Protein AF-A0A9E1WN69-F1 (afdb_monomer)

pLDDT: mean 94.0, std 4.14, range [75.88, 97.44]

Radius of gyration: 12.13 Å; Cα contacts (8 Å, |Δi|>4): 80; chains: 1; bounding box: 29×25×29 Å

Sequence (86 aa):
LSRKYCQDCHEKDGYTGVDYPSLAGQPVPYLTYQLADFLSGSRNIDDNPAMSKKEKRKKKRNLADLKAAEGDAGFQAIIDFYGSRK

Secondary structure (DSSP, 8-state):
-HHHHTTTTS-GGGT--SSS---TT--HHHHHHHHHHHHHSSS-STT-TTS-HHHHHHHHHHHHHHHHHHHHHHHHHHHHHHHT--

Nearest PDB structures (foldseek):
  8yts-assembly2_B  TM=7.298E-01  e=1.641E-01  Thioalkalivibrio paradoxus ARh 1

Mean predicted aligned error: 2.74 Å

Solvent-accessible surface area (backbone atoms only — not comparable to full-atom values): 4855 Å² total; per-residue (Å²): 110,53,72,82,62,44,34,90,63,31,33,79,78,11,65,44,56,85,94,33,71,53,41,37,50,42,56,53,68,58,52,48,51,54,51,50,29,50,72,73,48,78,42,54,64,85,74,42,84,90,53,53,77,66,52,42,51,49,52,54,48,34,54,51,52,42,43,73,76,45,38,71,64,42,53,49,54,42,38,51,60,21,38,71,34,128

Structure (mmCIF, N/CA/C/O backbone):
data_AF-A0A9E1WN69-F1
#
_entry.id   AF-A0A9E1WN69-F1
#
loop_
_atom_site.group_PDB
_atom_site.id
_atom_site.type_symbol
_atom_site.label_atom_id
_atom_site.label_alt_id
_atom_site.label_comp_id
_atom_site.label_asym_id
_atom_site.label_entity_id
_atom_site.label_seq_id
_atom_site.pdbx_PDB_ins_code
_atom_site.Cartn_x
_atom_site.Cartn_y
_atom_site.Cartn_z
_atom_site.occupancy
_atom_site.B_iso_or_equiv
_atom_site.auth_seq_id
_atom_site.auth_comp_id
_atom_site.auth_asym_id
_atom_site.auth_atom_id
_atom_site.pdbx_PDB_model_num
ATOM 1 N N . LEU A 1 1 ? -12.760 3.046 -6.208 1.00 87.94 1 LEU A N 1
ATOM 2 C CA . LEU A 1 1 ? -11.931 2.542 -5.086 1.00 87.94 1 LEU A CA 1
ATOM 3 C C . LEU A 1 1 ? -10.479 3.004 -5.177 1.00 87.94 1 LEU A C 1
ATOM 5 O O . LEU A 1 1 ? -10.111 3.888 -4.414 1.00 87.94 1 LEU A O 1
ATOM 9 N N . SER A 1 2 ? -9.682 2.510 -6.133 1.00 89.19 2 SER A N 1
ATOM 10 C CA . SER A 1 2 ? -8.253 2.870 -6.258 1.00 89.19 2 SER A CA 1
ATOM 11 C C . SER A 1 2 ? -7.980 4.386 -6.278 1.00 89.19 2 SER A C 1
ATOM 13 O O . SER A 1 2 ? -7.120 4.855 -5.532 1.00 89.19 2 SER A O 1
ATOM 15 N N . ARG A 1 3 ? -8.765 5.177 -7.030 1.00 92.56 3 ARG A N 1
ATOM 16 C CA . ARG A 1 3 ? -8.633 6.647 -7.069 1.00 92.56 3 ARG A CA 1
ATOM 17 C C . ARG A 1 3 ? -8.644 7.318 -5.693 1.00 92.56 3 ARG A C 1
ATOM 19 O O . ARG A 1 3 ? -7.898 8.258 -5.476 1.00 92.56 3 ARG A O 1
ATOM 26 N N . LYS A 1 4 ? -9.469 6.828 -4.764 1.00 93.94 4 LYS A N 1
ATOM 27 C CA . LYS A 1 4 ? -9.642 7.416 -3.426 1.00 93.94 4 LYS A CA 1
ATOM 28 C C . LYS A 1 4 ? -8.484 7.082 -2.481 1.00 93.94 4 LYS A C 1
ATOM 30 O O . LYS A 1 4 ? -8.124 7.902 -1.646 1.00 93.94 4 LYS A O 1
ATOM 35 N N . TYR A 1 5 ? -7.933 5.872 -2.582 1.00 95.81 5 TYR A N 1
ATOM 36 C CA . TYR A 1 5 ? -7.019 5.333 -1.569 1.00 95.81 5 TYR A CA 1
ATOM 37 C C . TYR A 1 5 ? -5.567 5.194 -2.038 1.00 95.81 5 TYR A C 1
ATOM 39 O O . TYR A 1 5 ? -4.666 5.138 -1.200 1.00 95.81 5 TYR A O 1
ATOM 47 N N . CYS A 1 6 ? -5.314 5.144 -3.346 1.00 94.44 6 CYS A N 1
ATOM 48 C CA . CYS A 1 6 ? -4.010 4.754 -3.891 1.00 94.44 6 CYS A CA 1
ATOM 49 C C . CYS A 1 6 ? -3.441 5.760 -4.896 1.00 94.44 6 CYS A C 1
ATOM 51 O O . CYS A 1 6 ? -2.231 5.979 -4.899 1.00 94.44 6 CYS A O 1
ATOM 53 N N . GLN A 1 7 ? -4.286 6.382 -5.725 1.00 93.62 7 GLN A N 1
ATOM 54 C CA . GLN A 1 7 ? -3.822 7.200 -6.858 1.00 93.62 7 GLN A CA 1
ATOM 55 C C . GLN A 1 7 ? -3.216 8.551 -6.477 1.00 93.62 7 GLN A C 1
ATOM 57 O O . GLN A 1 7 ? -2.566 9.162 -7.313 1.00 93.62 7 GLN A O 1
ATOM 62 N N . ASP A 1 8 ? -3.350 8.980 -5.223 1.00 91.88 8 ASP A N 1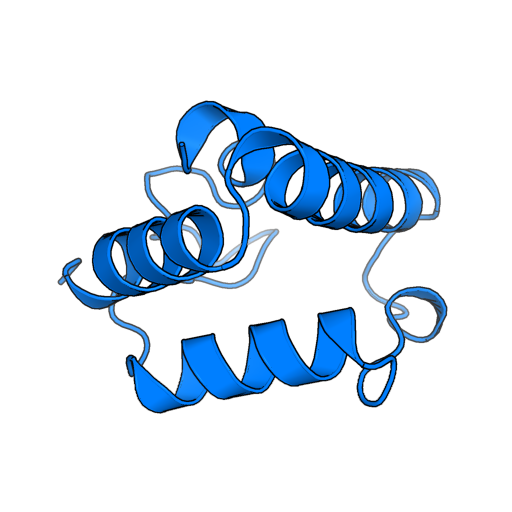
ATOM 63 C CA . ASP A 1 8 ? -2.643 10.163 -4.725 1.00 91.88 8 ASP A CA 1
ATOM 64 C C . ASP A 1 8 ? -1.110 10.007 -4.734 1.00 91.88 8 ASP A C 1
ATOM 66 O O . ASP A 1 8 ? -0.401 10.996 -4.580 1.00 91.88 8 ASP A O 1
ATOM 70 N N . CYS A 1 9 ? -0.609 8.770 -4.819 1.00 92.94 9 CYS A N 1
ATOM 71 C CA . CYS A 1 9 ? 0.817 8.461 -4.960 1.00 92.94 9 CYS A CA 1
ATOM 72 C C . CYS A 1 9 ? 1.049 7.533 -6.164 1.00 92.94 9 CYS A C 1
ATOM 74 O O . CYS A 1 9 ? 1.931 7.757 -6.980 1.00 92.94 9 CYS A O 1
ATOM 76 N N . HIS A 1 10 ? 0.221 6.500 -6.327 1.00 92.94 10 HIS A N 1
ATOM 77 C CA . HIS A 1 10 ? 0.289 5.587 -7.472 1.00 92.94 10 HIS A CA 1
ATOM 78 C C . HIS A 1 10 ? -0.534 6.133 -8.642 1.00 92.94 10 HIS A C 1
ATOM 80 O O . HIS A 1 10 ? -1.573 5.576 -9.014 1.00 92.94 10 HIS A O 1
ATOM 86 N N . GLU A 1 11 ? -0.080 7.273 -9.158 1.00 89.62 11 GLU A N 1
ATOM 87 C CA . GLU A 1 11 ? -0.717 8.035 -10.230 1.00 89.62 11 GLU A CA 1
ATOM 88 C C . GLU A 1 11 ? -0.752 7.267 -11.554 1.00 89.62 11 GLU A C 1
ATOM 90 O O . GLU A 1 11 ? -0.181 6.180 -11.688 1.00 89.62 11 GLU A O 1
ATOM 95 N N . LYS A 1 12 ? -1.412 7.862 -12.561 1.00 92.31 12 LYS A N 1
ATOM 96 C CA . LYS A 1 12 ? -1.578 7.278 -13.900 1.00 92.31 12 LYS A CA 1
ATOM 97 C C . LYS A 1 12 ? -1.961 5.813 -13.782 1.00 92.31 12 LYS A C 1
ATOM 99 O O . LYS A 1 12 ? -1.303 4.956 -14.354 1.00 92.31 12 LYS A O 1
ATOM 104 N N . ASP A 1 13 ? -2.958 5.521 -12.950 1.00 91.31 13 ASP A N 1
ATOM 105 C CA . ASP A 1 13 ? -3.481 4.167 -12.819 1.00 91.31 13 ASP A CA 1
ATOM 106 C C . ASP A 1 13 ? -2.443 3.112 -12.364 1.00 91.31 13 ASP A C 1
ATOM 108 O O . ASP A 1 13 ? -2.660 1.904 -12.456 1.00 91.31 13 ASP A O 1
ATOM 112 N N . GLY A 1 14 ? -1.343 3.563 -11.756 1.00 91.31 14 GLY A N 1
ATOM 113 C CA . GLY A 1 14 ? -0.250 2.732 -11.269 1.00 91.31 14 GLY A CA 1
ATOM 114 C C . GLY A 1 14 ? 0.864 2.493 -12.283 1.00 91.31 14 GLY A C 1
ATOM 115 O O . GLY A 1 14 ? 1.715 1.667 -11.986 1.00 91.31 14 GLY A O 1
ATOM 116 N N . TYR A 1 15 ? 0.881 3.170 -13.437 1.00 91.38 15 TYR A N 1
ATOM 117 C CA . TYR A 1 15 ? 1.945 3.030 -14.445 1.00 91.38 15 TYR A CA 1
ATOM 118 C C . TYR A 1 15 ? 3.219 3.825 -14.122 1.00 91.38 15 TYR A C 1
ATOM 120 O O . TYR A 1 15 ? 4.275 3.549 -14.689 1.00 91.38 15 TYR A O 1
ATOM 128 N N . THR A 1 16 ? 3.148 4.835 -13.248 1.00 82.56 16 THR A N 1
ATOM 129 C CA . THR A 1 16 ? 4.334 5.627 -12.892 1.00 82.56 16 THR A CA 1
ATOM 130 C C . THR A 1 16 ? 5.231 4.872 -11.909 1.00 82.56 16 THR A C 1
ATOM 132 O O . THR A 1 16 ? 4.740 4.271 -10.958 1.00 82.56 16 THR A O 1
ATOM 135 N N . GLY A 1 17 ? 6.541 4.895 -12.172 1.00 75.88 17 GLY A N 1
ATOM 136 C CA . GLY A 1 17 ? 7.583 4.251 -11.367 1.00 75.88 17 GLY A CA 1
ATOM 137 C C . GLY A 1 17 ? 8.638 5.215 -10.808 1.00 75.88 17 GLY A C 1
ATOM 138 O O . GLY A 1 17 ? 9.587 4.751 -10.187 1.00 75.88 17 GLY A O 1
ATOM 139 N N . VAL A 1 18 ? 8.530 6.521 -11.100 1.00 77.94 18 VAL A N 1
ATOM 140 C CA . VAL A 1 18 ? 9.616 7.495 -10.868 1.00 77.94 18 VAL A CA 1
ATOM 141 C C . VAL A 1 18 ? 9.734 7.851 -9.386 1.00 77.94 18 VAL A C 1
ATOM 143 O O . VAL A 1 18 ? 10.773 7.602 -8.786 1.00 77.94 18 VAL A O 1
ATOM 146 N N . ASP A 1 19 ? 8.658 8.364 -8.787 1.00 85.38 19 ASP A N 1
ATOM 147 C CA . ASP A 1 19 ? 8.632 8.732 -7.362 1.00 85.38 19 ASP A CA 1
ATOM 148 C C . ASP A 1 19 ? 8.007 7.634 -6.486 1.00 85.38 19 ASP A C 1
ATOM 150 O O . ASP A 1 19 ? 8.331 7.479 -5.308 1.00 85.38 19 ASP A O 1
ATOM 154 N N . TYR A 1 20 ? 7.119 6.832 -7.078 1.00 90.88 20 TYR A N 1
ATOM 155 C CA . TYR A 1 20 ? 6.394 5.748 -6.423 1.00 90.88 20 TYR A CA 1
ATOM 156 C C . TYR A 1 20 ? 6.478 4.490 -7.282 1.00 90.88 20 TYR A C 1
ATOM 158 O O . TYR A 1 20 ? 6.460 4.602 -8.504 1.00 90.88 20 TYR A O 1
ATOM 166 N N . PRO A 1 21 ? 6.552 3.287 -6.686 1.00 91.00 21 PRO A N 1
ATOM 167 C CA . PRO A 1 21 ? 6.663 2.061 -7.459 1.00 91.00 21 PRO A CA 1
ATOM 168 C C . PRO A 1 21 ? 5.400 1.810 -8.291 1.00 91.00 21 PRO A C 1
ATOM 170 O O . PRO A 1 21 ? 4.274 2.017 -7.819 1.00 91.00 21 PRO A O 1
ATOM 173 N N . SER A 1 22 ? 5.617 1.313 -9.510 1.00 93.69 22 SER A N 1
ATOM 174 C CA . SER A 1 22 ? 4.548 0.907 -10.420 1.00 93.69 22 SER A CA 1
ATOM 175 C C . SER A 1 22 ? 3.763 -0.271 -9.840 1.00 93.69 22 SER A C 1
ATOM 177 O O . SER A 1 22 ? 4.339 -1.231 -9.321 1.00 93.69 22 SER A O 1
ATOM 179 N N . LEU A 1 23 ? 2.438 -0.182 -9.931 1.00 95.12 23 LEU A N 1
ATOM 180 C CA . LEU A 1 23 ? 1.498 -1.237 -9.541 1.00 95.12 23 LEU A CA 1
ATOM 181 C C . LEU A 1 23 ? 0.832 -1.884 -10.757 1.00 95.12 23 LEU A C 1
ATOM 183 O O . LEU A 1 23 ? 0.390 -3.028 -10.673 1.00 95.12 23 LEU A O 1
ATOM 187 N N . ALA A 1 24 ? 0.740 -1.157 -11.871 1.00 95.62 24 ALA A N 1
ATOM 188 C CA . ALA A 1 24 ? 0.125 -1.645 -13.094 1.00 95.62 24 ALA A CA 1
ATOM 189 C C . ALA A 1 24 ? 0.916 -2.835 -13.659 1.00 95.62 24 ALA A C 1
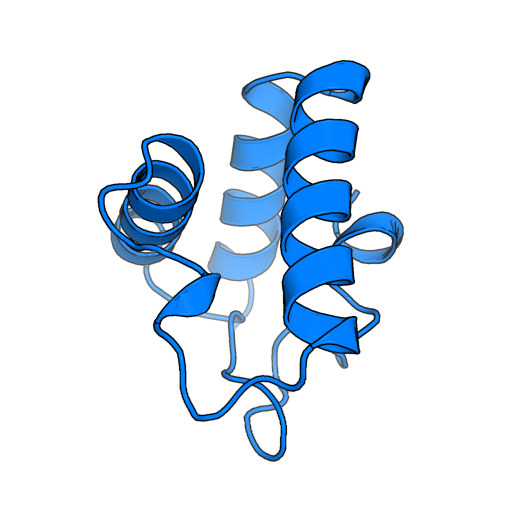ATOM 191 O O . ALA A 1 24 ? 2.143 -2.788 -13.747 1.00 95.62 24 ALA A O 1
ATOM 192 N N . GLY A 1 25 ? 0.212 -3.908 -14.019 1.00 93.06 25 GLY A N 1
ATOM 193 C CA . GLY A 1 25 ? 0.811 -5.096 -14.638 1.00 93.06 25 GLY A CA 1
ATOM 194 C C . GLY A 1 25 ? 1.627 -5.975 -13.693 1.00 93.06 25 GLY A C 1
ATOM 195 O O . GLY A 1 25 ? 2.230 -6.954 -14.133 1.00 93.06 25 GLY A O 1
ATOM 196 N N . GLN A 1 26 ? 1.641 -5.668 -12.394 1.00 95.06 26 GLN A N 1
ATOM 197 C CA . GLN A 1 26 ? 2.253 -6.546 -11.403 1.00 95.06 26 GLN A CA 1
ATOM 198 C C . GLN A 1 26 ? 1.455 -7.853 -11.269 1.00 95.06 26 GLN A C 1
ATOM 200 O O . GLN A 1 26 ? 0.222 -7.830 -11.334 1.00 95.06 26 GLN A O 1
ATOM 205 N N . PRO A 1 27 ? 2.120 -9.000 -11.029 1.00 95.56 27 PRO A N 1
ATOM 206 C CA . PRO A 1 27 ? 1.425 -10.262 -10.815 1.00 95.56 27 PRO A CA 1
ATOM 207 C C . PRO A 1 27 ? 0.426 -10.162 -9.657 1.00 95.56 27 PRO A C 1
ATOM 209 O O . PRO A 1 27 ? 0.778 -9.735 -8.557 1.00 95.56 27 PRO A O 1
ATOM 212 N N . VAL A 1 28 ? -0.808 -10.620 -9.876 1.00 95.75 28 VAL A N 1
ATOM 213 C CA . VAL A 1 28 ? -1.865 -10.638 -8.847 1.00 95.75 28 VAL A CA 1
ATOM 214 C C . VAL A 1 28 ? -1.406 -11.300 -7.537 1.00 95.75 28 VAL A C 1
ATOM 216 O O . VAL A 1 28 ? -1.629 -10.702 -6.479 1.00 95.75 28 VAL A O 1
ATOM 219 N N . PRO A 1 29 ? -0.697 -12.452 -7.548 1.00 96.50 29 PRO A N 1
ATOM 220 C CA . PRO A 1 29 ? -0.175 -13.035 -6.313 1.00 96.50 29 PRO A CA 1
ATOM 221 C C . PRO A 1 29 ? 0.790 -12.099 -5.583 1.00 96.50 29 PRO A C 1
ATOM 223 O O . PRO A 1 29 ? 0.714 -11.967 -4.368 1.00 96.50 29 PRO A O 1
ATOM 226 N N . TYR A 1 30 ? 1.655 -11.389 -6.315 1.00 96.25 30 TYR A N 1
ATOM 227 C CA . TYR A 1 30 ? 2.591 -10.440 -5.717 1.00 96.25 30 TYR A CA 1
ATOM 228 C C . TYR A 1 30 ? 1.853 -9.290 -5.025 1.00 96.25 30 TYR A C 1
ATOM 230 O O . TYR A 1 30 ? 2.115 -9.017 -3.856 1.00 96.25 30 TYR A O 1
ATOM 238 N N . LEU A 1 31 ? 0.892 -8.658 -5.703 1.00 96.19 31 LEU A N 1
ATOM 239 C CA . LEU A 1 31 ? 0.087 -7.583 -5.111 1.00 96.19 31 LEU A CA 1
ATOM 240 C C . LEU A 1 31 ? -0.683 -8.056 -3.869 1.00 96.19 31 LEU A C 1
ATOM 242 O O . LEU A 1 31 ? -0.746 -7.335 -2.872 1.00 96.19 31 LEU A O 1
ATOM 246 N N . THR A 1 32 ? -1.207 -9.281 -3.920 1.00 96.75 32 THR A N 1
ATOM 247 C CA . THR A 1 32 ? -1.917 -9.918 -2.804 1.00 96.75 32 THR A CA 1
ATOM 248 C C . THR A 1 32 ?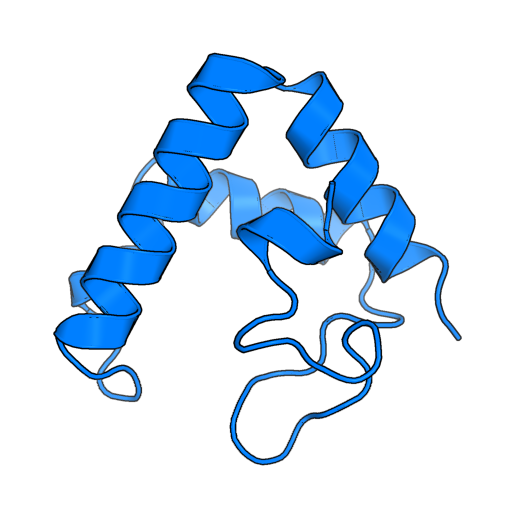 -1.001 -10.090 -1.596 1.00 96.75 32 THR A C 1
ATOM 250 O O . THR A 1 32 ? -1.336 -9.617 -0.511 1.00 96.75 32 THR A O 1
ATOM 253 N N . TYR A 1 33 ? 0.180 -10.691 -1.780 1.00 97.25 33 TYR A N 1
ATOM 254 C CA . TYR A 1 33 ? 1.139 -10.890 -0.690 1.00 97.25 33 TYR A CA 1
ATOM 255 C C . TYR A 1 33 ? 1.625 -9.566 -0.106 1.00 97.25 33 TYR A C 1
ATOM 257 O O . TYR A 1 33 ? 1.639 -9.404 1.109 1.00 97.25 33 TYR A O 1
ATOM 265 N N . GLN A 1 34 ? 1.936 -8.578 -0.948 1.00 96.31 34 GLN A N 1
ATOM 266 C CA . GLN A 1 34 ? 2.390 -7.278 -0.457 1.00 96.31 34 GLN A CA 1
ATOM 267 C C . GLN A 1 34 ? 1.338 -6.580 0.404 1.00 96.31 34 GLN A C 1
ATOM 269 O O . GLN A 1 34 ? 1.668 -6.027 1.453 1.00 96.31 34 GLN A O 1
ATOM 274 N N . LEU A 1 35 ? 0.072 -6.588 -0.022 1.00 95.44 35 LEU A N 1
ATOM 275 C CA . LEU A 1 35 ? -1.007 -6.009 0.775 1.00 95.44 35 LEU A CA 1
ATOM 276 C C . LEU A 1 35 ? -1.233 -6.792 2.068 1.00 95.44 35 LEU A C 1
ATOM 278 O O . LEU A 1 35 ? -1.364 -6.163 3.117 1.00 95.44 35 LEU A O 1
ATOM 282 N N . ALA A 1 36 ? -1.220 -8.126 2.015 1.00 95.56 36 ALA A N 1
ATOM 283 C CA . ALA A 1 36 ? -1.339 -8.968 3.202 1.00 95.56 36 ALA A CA 1
ATOM 284 C C . ALA A 1 36 ? -0.230 -8.668 4.222 1.00 95.56 36 ALA A C 1
ATOM 286 O O . ALA A 1 36 ? -0.536 -8.440 5.391 1.00 95.56 36 ALA A O 1
ATOM 287 N N . ASP A 1 37 ? 1.022 -8.551 3.775 1.00 97.38 37 ASP A N 1
ATOM 288 C CA . ASP A 1 37 ? 2.162 -8.253 4.644 1.00 97.38 37 ASP A CA 1
ATOM 289 C C . ASP A 1 37 ? 2.061 -6.863 5.291 1.00 97.38 37 ASP A C 1
ATOM 291 O O . ASP A 1 37 ? 2.435 -6.682 6.452 1.00 97.38 37 ASP A O 1
ATOM 295 N N . PHE A 1 38 ? 1.545 -5.859 4.570 1.00 95.69 38 PHE A N 1
ATOM 296 C CA . PHE A 1 38 ? 1.301 -4.535 5.155 1.00 95.69 38 PHE A CA 1
ATOM 297 C C . PHE A 1 38 ? 0.163 -4.550 6.182 1.00 95.69 38 PHE A C 1
ATOM 299 O O . PHE A 1 38 ? 0.216 -3.790 7.149 1.00 95.69 38 PHE A O 1
ATOM 306 N N . LEU A 1 39 ? -0.867 -5.373 5.971 1.00 92.50 39 LEU A N 1
ATOM 307 C CA . LEU A 1 39 ? -2.022 -5.477 6.866 1.00 92.50 39 LEU A CA 1
ATOM 308 C C . LEU A 1 39 ? -1.715 -6.300 8.122 1.00 92.50 39 LEU A C 1
ATOM 310 O O . LEU A 1 39 ? -2.206 -5.958 9.195 1.00 92.50 39 LEU A O 1
ATOM 314 N N . SER A 1 40 ? -0.901 -7.353 8.005 1.00 94.88 40 SER A N 1
ATOM 315 C CA . SER A 1 40 ? -0.446 -8.166 9.141 1.00 94.88 40 SER A CA 1
ATOM 316 C C . SER A 1 40 ? 0.644 -7.479 9.966 1.00 94.88 40 SER A C 1
ATOM 318 O O . SER A 1 40 ? 0.877 -7.850 11.114 1.00 94.88 40 SER A O 1
ATOM 3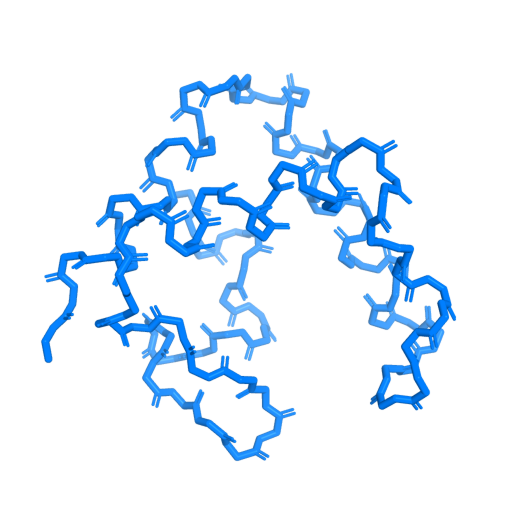20 N N . GLY A 1 41 ? 1.336 -6.499 9.379 1.00 94.31 41 GLY A N 1
ATOM 321 C CA . GLY A 1 41 ? 2.524 -5.880 9.960 1.00 94.31 41 GLY A CA 1
ATOM 322 C C . GLY A 1 41 ? 3.820 -6.650 9.689 1.00 94.31 41 GLY A C 1
ATOM 323 O O . GLY A 1 41 ? 4.882 -6.160 10.067 1.00 94.31 41 GLY A O 1
ATOM 324 N N . SER A 1 42 ? 3.767 -7.791 8.987 1.00 96.50 42 SER A N 1
ATOM 325 C CA . SER A 1 42 ? 4.956 -8.527 8.521 1.00 96.50 42 SER A CA 1
ATOM 326 C C . SER A 1 42 ? 5.874 -7.639 7.681 1.00 96.50 42 SER A C 1
ATOM 328 O O . SER A 1 42 ? 7.097 -7.733 7.777 1.00 96.50 42 SER A O 1
ATOM 330 N N . ARG A 1 43 ? 5.285 -6.722 6.906 1.00 95.06 43 ARG A N 1
ATOM 331 C CA . ARG A 1 43 ? 5.990 -5.617 6.262 1.00 95.06 43 ARG A CA 1
ATOM 332 C C . ARG A 1 43 ? 5.603 -4.308 6.933 1.00 95.06 43 ARG A C 1
ATOM 334 O O . ARG A 1 43 ? 4.592 -3.685 6.607 1.00 95.06 43 ARG A O 1
ATOM 341 N N . ASN A 1 44 ? 6.446 -3.854 7.847 1.00 95.56 44 ASN A N 1
ATOM 342 C CA . ASN A 1 44 ? 6.198 -2.621 8.573 1.00 95.56 44 ASN A CA 1
ATOM 343 C C . ASN A 1 44 ? 6.411 -1.383 7.679 1.00 95.56 44 ASN A C 1
ATOM 345 O O . ASN A 1 44 ? 7.450 -1.195 7.044 1.00 95.56 44 ASN A O 1
ATOM 349 N N . ILE A 1 45 ? 5.405 -0.508 7.633 1.00 95.31 45 ILE A N 1
ATOM 350 C CA . ILE A 1 45 ? 5.449 0.746 6.866 1.00 95.31 45 ILE A CA 1
ATOM 351 C C . ILE A 1 45 ? 6.458 1.729 7.477 1.00 95.31 45 ILE A C 1
ATOM 353 O O . ILE A 1 45 ? 7.047 2.533 6.750 1.00 95.31 45 ILE A O 1
ATOM 357 N N . ASP A 1 46 ? 6.661 1.682 8.795 1.00 95.88 46 ASP A N 1
ATOM 358 C CA . ASP A 1 46 ? 7.555 2.611 9.488 1.00 95.88 46 ASP A CA 1
ATOM 359 C C . ASP A 1 46 ? 9.032 2.366 9.181 1.00 95.88 46 ASP A C 1
ATOM 361 O O . ASP A 1 46 ? 9.809 3.325 9.177 1.00 95.88 46 ASP A O 1
ATOM 365 N N . ASP A 1 47 ? 9.378 1.143 8.790 1.00 95.50 47 ASP A N 1
ATOM 366 C CA . ASP A 1 47 ? 10.754 0.736 8.514 1.00 95.50 47 ASP A CA 1
ATOM 367 C C . ASP A 1 47 ? 11.217 1.140 7.109 1.00 95.50 47 ASP A C 1
ATOM 369 O O . ASP A 1 47 ? 12.398 1.042 6.799 1.00 95.50 47 ASP A O 1
ATOM 373 N N . ASN A 1 48 ? 10.321 1.638 6.246 1.00 92.75 48 ASN A N 1
ATOM 374 C CA . ASN A 1 48 ? 10.695 2.071 4.901 1.00 92.75 48 ASN A CA 1
ATOM 375 C C . ASN A 1 48 ? 11.435 3.428 4.939 1.00 92.75 48 ASN A C 1
ATOM 377 O O . ASN A 1 48 ? 10.790 4.449 5.212 1.00 92.75 48 ASN A O 1
ATOM 381 N N . PRO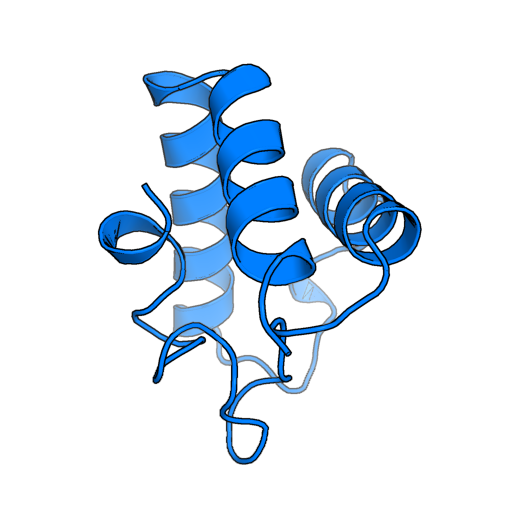 A 1 49 ? 12.747 3.496 4.637 1.00 94.06 49 PRO A N 1
ATOM 382 C CA . PRO A 1 49 ? 13.495 4.752 4.676 1.00 94.06 49 PRO A CA 1
ATOM 383 C C . PRO A 1 49 ? 13.153 5.689 3.508 1.00 94.06 49 PRO A C 1
ATOM 385 O O . PRO A 1 49 ? 13.369 6.890 3.621 1.00 94.06 49 PRO A O 1
ATOM 388 N N . ALA A 1 50 ? 12.580 5.170 2.416 1.00 91.62 50 ALA A N 1
ATOM 389 C CA . ALA A 1 50 ? 12.219 5.960 1.239 1.00 91.62 50 ALA A CA 1
ATOM 390 C C . ALA A 1 50 ? 10.917 6.762 1.416 1.00 91.62 50 ALA A C 1
ATOM 392 O O . ALA A 1 50 ? 10.623 7.634 0.608 1.00 91.62 50 ALA A O 1
ATOM 393 N N . MET A 1 51 ? 10.120 6.480 2.456 1.00 94.12 51 MET A N 1
ATOM 394 C CA . MET A 1 51 ? 8.861 7.188 2.710 1.00 94.12 51 MET A CA 1
ATOM 395 C C . MET A 1 51 ? 9.013 8.241 3.809 1.00 94.12 51 MET A C 1
ATOM 397 O O . MET A 1 51 ? 9.466 7.951 4.922 1.00 94.12 51 MET A O 1
ATOM 401 N N . SER A 1 52 ? 8.502 9.443 3.557 1.00 96.06 52 SER A N 1
ATOM 402 C CA . SER A 1 52 ? 8.356 10.479 4.576 1.00 96.06 52 SER A CA 1
ATOM 403 C C . SER A 1 52 ? 7.356 10.073 5.667 1.00 96.06 52 SER A C 1
ATOM 405 O O . SER A 1 52 ? 6.457 9.245 5.481 1.00 96.06 52 SER A O 1
ATOM 407 N N . LYS A 1 53 ? 7.430 10.739 6.826 1.00 96.94 53 LYS A N 1
ATOM 408 C CA . LYS A 1 53 ? 6.464 10.553 7.927 1.00 96.94 53 LYS A CA 1
ATOM 409 C C . LYS A 1 53 ? 5.015 10.799 7.483 1.00 96.94 53 LYS A C 1
ATOM 411 O O . LYS A 1 53 ? 4.101 10.133 7.973 1.00 96.94 53 LYS A O 1
ATOM 416 N N . LYS A 1 54 ? 4.799 11.749 6.565 1.00 96.56 54 LYS A N 1
ATOM 417 C CA . LYS A 1 54 ? 3.473 12.080 6.023 1.00 96.56 54 LYS A CA 1
ATOM 418 C C . LYS A 1 54 ? 2.936 10.937 5.164 1.00 96.56 54 LYS A C 1
ATOM 420 O O . LYS A 1 54 ? 1.791 10.530 5.355 1.00 96.56 54 LYS A O 1
ATOM 425 N N . GLU A 1 55 ? 3.761 10.383 4.283 1.00 95.81 55 GLU A N 1
ATOM 426 C CA . GLU A 1 55 ? 3.383 9.265 3.411 1.00 95.81 55 GLU A CA 1
ATOM 427 C C . GLU A 1 55 ? 3.119 7.993 4.211 1.00 95.81 55 GLU A C 1
ATOM 429 O O . GLU A 1 55 ? 2.105 7.336 3.987 1.00 95.81 55 GLU A O 1
ATOM 434 N N . LYS A 1 56 ? 3.953 7.688 5.213 1.00 96.44 56 LYS A N 1
ATOM 435 C CA . LYS A 1 56 ? 3.740 6.548 6.122 1.00 96.44 56 LYS A CA 1
ATOM 436 C C . LYS A 1 56 ? 2.383 6.627 6.820 1.00 96.44 56 LYS A C 1
ATOM 438 O O . LYS A 1 56 ? 1.625 5.658 6.834 1.00 96.44 56 LYS A O 1
ATOM 443 N N . ARG A 1 57 ? 2.046 7.802 7.367 1.00 96.94 57 ARG A N 1
ATOM 444 C CA . ARG A 1 57 ? 0.745 8.055 8.011 1.00 96.94 57 ARG A CA 1
ATOM 445 C C . ARG A 1 57 ? -0.411 7.935 7.027 1.00 96.94 57 ARG A C 1
ATOM 447 O O . ARG A 1 57 ? -1.414 7.309 7.358 1.00 96.94 57 ARG A O 1
ATOM 454 N N . LYS A 1 58 ? -0.268 8.506 5.829 1.00 96.81 58 LYS A N 1
ATOM 455 C CA . LYS A 1 58 ? -1.296 8.445 4.787 1.00 96.81 58 LYS A CA 1
ATOM 456 C C . LYS A 1 58 ? -1.539 7.011 4.323 1.00 96.81 58 LYS A C 1
ATOM 458 O O . LYS A 1 58 ? -2.689 6.600 4.283 1.00 96.81 58 LYS A O 1
ATOM 463 N N . LYS A 1 59 ? -0.484 6.233 4.061 1.00 96.50 59 LYS A N 1
ATOM 464 C CA . LYS A 1 59 ? -0.595 4.823 3.670 1.00 96.50 59 LYS A CA 1
ATOM 465 C C . LYS A 1 59 ? -1.317 4.001 4.736 1.00 96.50 59 LYS A C 1
ATOM 467 O O . LYS A 1 59 ? -2.283 3.323 4.413 1.00 96.50 59 LYS A O 1
ATOM 472 N N . LYS A 1 60 ? -0.900 4.111 6.004 1.00 96.62 60 LYS A N 1
ATOM 473 C CA . LYS A 1 60 ? -1.552 3.412 7.126 1.00 96.62 60 LYS A CA 1
ATOM 474 C C . LYS A 1 60 ? -3.035 3.758 7.237 1.00 96.62 60 LYS A C 1
ATOM 476 O O . LYS A 1 60 ? -3.863 2.858 7.309 1.00 96.62 60 LYS A O 1
ATOM 481 N N . ARG A 1 61 ? -3.367 5.051 7.191 1.00 96.88 61 ARG A N 1
ATOM 482 C CA . ARG A 1 61 ? -4.758 5.511 7.232 1.00 96.88 61 ARG A CA 1
ATOM 483 C C . ARG A 1 61 ? -5.559 4.993 6.039 1.00 96.88 61 ARG A C 1
ATOM 485 O O . ARG A 1 61 ? -6.617 4.431 6.244 1.00 96.88 61 ARG A O 1
ATOM 492 N N . ASN A 1 62 ? -5.046 5.117 4.817 1.00 97.38 62 ASN A N 1
ATOM 493 C CA . ASN A 1 62 ? -5.769 4.679 3.625 1.00 97.38 62 ASN A CA 1
ATOM 494 C C . ASN A 1 62 ? -6.043 3.166 3.638 1.00 97.38 62 ASN A C 1
ATOM 496 O O . ASN A 1 62 ? -7.125 2.758 3.234 1.00 97.38 62 ASN A O 1
ATOM 500 N N . LEU A 1 63 ? -5.104 2.342 4.123 1.00 96.38 63 LEU A N 1
ATOM 501 C CA . LEU A 1 63 ? -5.327 0.901 4.291 1.00 96.38 63 LEU A CA 1
ATOM 502 C C . LEU A 1 63 ? -6.379 0.609 5.372 1.00 96.38 63 LEU A C 1
ATOM 504 O O . LEU A 1 63 ? -7.256 -0.224 5.153 1.00 96.38 63 LEU A O 1
ATOM 508 N N . ALA A 1 64 ? -6.326 1.309 6.508 1.00 96.25 64 ALA A N 1
ATOM 509 C CA . ALA A 1 64 ? -7.316 1.163 7.574 1.00 96.25 64 ALA A CA 1
ATOM 510 C C . ALA A 1 64 ? -8.720 1.595 7.113 1.00 96.25 64 ALA A C 1
ATOM 512 O O . ALA A 1 64 ? -9.679 0.848 7.286 1.00 96.25 64 ALA A O 1
ATOM 513 N N . ASP A 1 65 ? -8.829 2.755 6.465 1.00 97.44 65 ASP A N 1
ATOM 514 C CA . ASP A 1 65 ? -10.085 3.307 5.956 1.00 97.44 65 ASP A CA 1
ATOM 515 C C . ASP A 1 65 ? -10.675 2.434 4.843 1.00 97.44 65 ASP A C 1
ATOM 517 O O . ASP A 1 65 ? -11.891 2.263 4.774 1.00 97.44 65 ASP A O 1
ATOM 521 N N . LEU A 1 66 ? -9.832 1.873 3.968 1.00 96.38 66 LEU A N 1
ATOM 522 C CA . LEU A 1 66 ? -10.265 0.921 2.946 1.00 96.38 66 LEU A CA 1
ATOM 523 C C . LEU A 1 66 ? -10.826 -0.348 3.592 1.00 96.38 66 LEU A C 1
ATOM 525 O O . LEU A 1 66 ? -11.922 -0.770 3.235 1.00 96.38 66 LEU A O 1
ATOM 529 N N . LYS A 1 67 ? -10.118 -0.922 4.574 1.00 95.50 67 LYS A N 1
ATOM 530 C CA . LYS A 1 67 ? -10.599 -2.112 5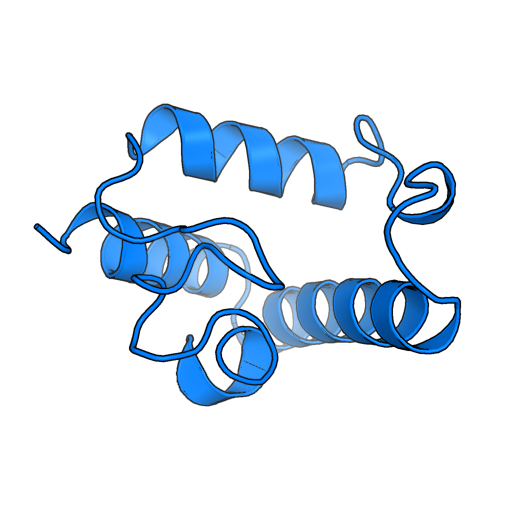.287 1.00 95.50 67 LYS A CA 1
ATOM 531 C C . LYS A 1 67 ? -11.919 -1.847 6.002 1.00 95.50 67 LYS A C 1
ATOM 533 O O . LYS A 1 67 ? -12.817 -2.677 5.936 1.00 95.50 67 LYS A O 1
ATOM 538 N N . ALA A 1 68 ? -12.037 -0.704 6.672 1.00 96.75 68 ALA A N 1
ATOM 539 C CA . ALA A 1 68 ? -13.232 -0.346 7.423 1.00 96.75 68 ALA A CA 1
ATOM 540 C C . ALA A 1 68 ? -14.447 -0.093 6.516 1.00 96.75 68 ALA A C 1
ATOM 542 O O . ALA A 1 68 ? -15.556 -0.477 6.876 1.00 96.75 68 ALA A O 1
ATOM 543 N N . ALA A 1 69 ? -14.250 0.546 5.359 1.00 96.88 69 ALA A N 1
ATOM 544 C CA . ALA A 1 69 ? -15.344 0.911 4.461 1.00 96.88 69 ALA A CA 1
ATOM 545 C C . ALA A 1 69 ? -15.752 -0.214 3.497 1.00 96.88 69 ALA A C 1
ATOM 547 O O . ALA A 1 69 ? -16.933 -0.362 3.207 1.00 96.88 69 ALA A O 1
ATOM 548 N N . GLU A 1 70 ? -14.789 -0.989 2.993 1.00 96.44 70 GLU A N 1
ATOM 549 C CA . GLU A 1 70 ? -14.995 -1.903 1.857 1.00 96.44 70 GLU A CA 1
ATOM 550 C C . GLU A 1 70 ? -14.673 -3.370 2.193 1.00 96.44 70 GLU A C 1
ATOM 552 O O . GLU A 1 70 ? -14.913 -4.270 1.384 1.00 96.44 70 GLU A O 1
ATOM 557 N N . GLY A 1 71 ? -14.095 -3.629 3.370 1.00 94.94 71 GLY A N 1
ATOM 558 C CA . GLY A 1 71 ? -13.668 -4.962 3.783 1.00 94.94 71 GLY A CA 1
ATOM 559 C C . GLY A 1 71 ? -12.634 -5.589 2.843 1.00 94.94 71 GLY A C 1
ATOM 560 O O . GLY A 1 71 ? -11.923 -4.911 2.097 1.00 94.94 71 GLY A O 1
ATOM 561 N N . ASP A 1 72 ? -12.552 -6.918 2.877 1.00 93.75 72 ASP A N 1
ATOM 562 C CA . ASP A 1 72 ? -11.585 -7.676 2.074 1.00 93.75 72 ASP A CA 1
ATOM 563 C C . ASP A 1 72 ? -11.927 -7.644 0.570 1.00 93.75 72 ASP A C 1
ATOM 565 O O . ASP A 1 72 ? -11.029 -7.645 -0.274 1.00 93.75 72 ASP A O 1
ATOM 569 N N . ALA A 1 73 ? -13.211 -7.485 0.225 1.00 95.56 73 ALA A N 1
ATOM 570 C CA . ALA A 1 73 ? -13.662 -7.291 -1.153 1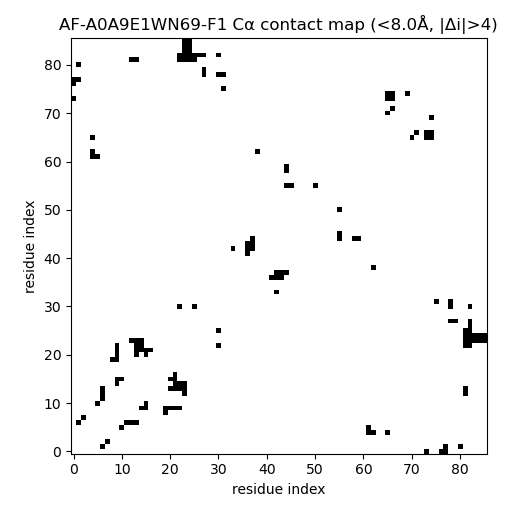.00 95.56 73 ALA A CA 1
ATOM 571 C C . ALA A 1 73 ? -13.082 -6.009 -1.780 1.00 95.56 73 ALA A C 1
ATOM 573 O O . ALA A 1 73 ? -12.711 -6.004 -2.955 1.00 95.56 73 ALA A O 1
ATOM 574 N N . GLY A 1 74 ? -12.933 -4.936 -0.995 1.00 95.94 74 GLY A N 1
ATOM 575 C CA . GLY A 1 74 ? -12.292 -3.704 -1.449 1.00 95.94 74 GLY A CA 1
ATOM 576 C C . GLY A 1 74 ? -10.818 -3.885 -1.808 1.00 95.94 74 GLY A C 1
ATOM 577 O O . GLY A 1 74 ? -10.357 -3.335 -2.810 1.00 95.94 74 GLY A O 1
ATOM 578 N N . PHE A 1 75 ? -10.078 -4.678 -1.029 1.00 95.81 75 PHE A N 1
ATOM 579 C CA . PHE A 1 75 ? -8.684 -5.001 -1.346 1.00 95.81 75 PHE A CA 1
ATOM 580 C C . PHE A 1 75 ? -8.577 -5.839 -2.613 1.00 95.81 75 PHE A C 1
ATOM 582 O O . PHE A 1 75 ? -7.754 -5.513 -3.471 1.00 95.81 75 PHE A O 1
ATOM 589 N N . GLN A 1 76 ? -9.437 -6.848 -2.768 1.00 95.69 76 GLN A N 1
ATOM 590 C CA . GLN A 1 76 ? -9.467 -7.660 -3.982 1.00 95.69 76 GLN A CA 1
ATOM 591 C C . GLN A 1 76 ? -9.753 -6.800 -5.217 1.00 95.69 76 GLN A C 1
ATOM 593 O O . GLN A 1 76 ? -9.013 -6.866 -6.193 1.00 95.69 76 GLN A O 1
ATOM 598 N N . ALA A 1 77 ? -10.728 -5.890 -5.138 1.00 96.94 77 ALA A N 1
ATOM 599 C CA . ALA A 1 77 ? -11.033 -4.972 -6.232 1.00 96.94 77 ALA A CA 1
ATOM 600 C C . ALA A 1 77 ? -9.843 -4.068 -6.606 1.00 96.94 77 ALA A C 1
ATOM 602 O O . ALA A 1 77 ? -9.677 -3.717 -7.774 1.00 96.94 77 ALA A O 1
ATOM 603 N N . ILE A 1 78 ? -9.003 -3.674 -5.642 1.00 96.69 78 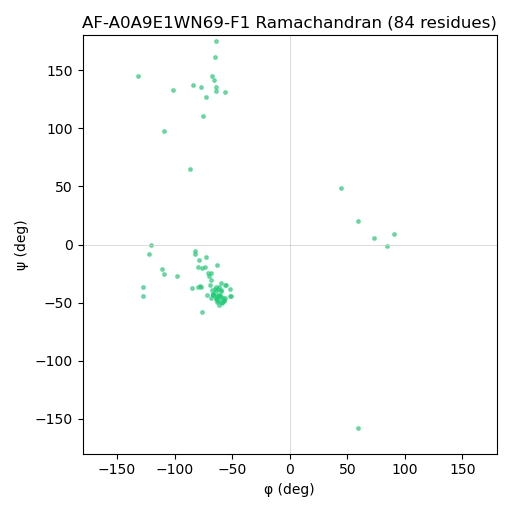ILE A N 1
ATOM 604 C CA . ILE A 1 78 ? -7.774 -2.919 -5.923 1.00 96.69 78 ILE A CA 1
ATOM 605 C C . ILE A 1 78 ? -6.709 -3.801 -6.582 1.00 96.69 78 ILE A C 1
ATOM 607 O O . ILE A 1 78 ? -6.072 -3.352 -7.538 1.00 96.69 78 ILE A O 1
ATOM 611 N N . ILE A 1 79 ? -6.520 -5.026 -6.092 1.00 96.69 79 ILE A N 1
ATOM 612 C CA . ILE A 1 79 ? -5.583 -5.995 -6.671 1.00 96.69 79 ILE A CA 1
ATOM 613 C C . ILE A 1 79 ? -5.957 -6.274 -8.127 1.00 96.69 79 ILE A C 1
ATOM 615 O O . ILE A 1 79 ? -5.105 -6.132 -9.003 1.00 96.69 79 ILE A O 1
ATOM 619 N N . ASP A 1 80 ? -7.226 -6.575 -8.394 1.00 95.94 80 ASP A N 1
ATOM 620 C CA . ASP A 1 80 ? -7.731 -6.851 -9.739 1.00 95.94 80 ASP A CA 1
ATOM 621 C C . ASP A 1 80 ? -7.553 -5.636 -10.651 1.00 95.94 80 ASP A C 1
ATOM 623 O O . ASP A 1 80 ? -7.053 -5.759 -11.766 1.00 95.94 80 ASP A O 1
ATOM 627 N N . PHE A 1 81 ? -7.881 -4.440 -10.148 1.00 96.19 81 PHE A N 1
ATOM 628 C CA . PHE A 1 81 ? -7.727 -3.184 -10.877 1.00 96.19 81 PHE A CA 1
ATOM 629 C C . PHE A 1 81 ? -6.281 -2.966 -11.342 1.00 96.19 81 PHE A C 1
ATOM 631 O O . PHE A 1 81 ? -6.071 -2.574 -12.484 1.00 96.19 81 PHE A O 1
ATOM 638 N N . TYR A 1 82 ? -5.277 -3.176 -10.486 1.00 95.88 82 TYR A N 1
ATOM 639 C CA . TYR A 1 82 ? -3.866 -2.994 -10.861 1.00 95.88 82 TYR A CA 1
ATOM 640 C C . TYR A 1 82 ? -3.289 -4.173 -11.656 1.00 95.88 82 TYR A C 1
ATOM 642 O O . TYR A 1 82 ? -2.534 -3.947 -12.604 1.00 95.88 82 TYR A O 1
ATOM 650 N N . GLY A 1 83 ? -3.690 -5.403 -11.336 1.00 94.50 83 GLY A N 1
ATOM 651 C CA . GLY A 1 83 ? -3.277 -6.608 -12.056 1.00 94.50 83 GLY A CA 1
ATOM 652 C C . GLY A 1 83 ? -3.837 -6.701 -13.479 1.00 94.50 83 GLY A C 1
ATOM 653 O O . GLY A 1 83 ? -3.226 -7.338 -14.332 1.00 94.50 83 GLY A O 1
ATOM 654 N N . SER A 1 84 ? -4.964 -6.042 -13.774 1.00 93.94 84 SER A N 1
ATOM 655 C CA . SER A 1 84 ? -5.567 -6.039 -15.115 1.00 93.94 84 SER A CA 1
ATOM 656 C C . SER A 1 84 ? -4.945 -5.028 -16.085 1.00 93.94 84 SER A C 1
ATOM 658 O O . SER A 1 84 ? -5.334 -4.989 -17.253 1.00 93.94 84 SER A O 1
ATOM 660 N N . ARG A 1 85 ? -4.023 -4.177 -15.624 1.00 92.69 85 ARG A N 1
ATOM 661 C CA . ARG A 1 85 ? -3.347 -3.181 -16.466 1.00 92.69 85 ARG A CA 1
ATOM 662 C C . ARG A 1 85 ? -2.161 -3.787 -17.191 1.00 92.69 85 ARG A C 1
ATOM 664 O O . ARG A 1 85 ? -1.406 -4.538 -16.591 1.00 92.69 85 ARG A O 1
ATOM 671 N N . LYS A 1 86 ? -2.002 -3.447 -18.467 1.00 77.56 86 LYS A N 1
ATOM 672 C CA . LYS A 1 86 ? -0.891 -3.883 -19.321 1.00 77.56 86 LYS A CA 1
ATOM 673 C C . LYS A 1 86 ? -0.141 -2.684 -19.861 1.00 77.56 86 LYS A C 1
ATOM 675 O O . LYS A 1 86 ? -0.819 -1.660 -20.100 1.00 77.56 86 LYS A O 1
#
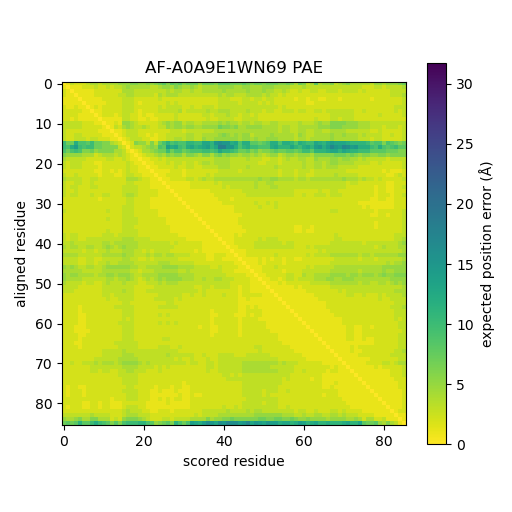
Foldseek 3Di:
DCVVQPCVQCPPLQCDPDLHHRLAQPALVVLVVVLVCPVVVVPPLVPDPSDDPVRSVSNVVSSVVQCVPPNPVSSSVSSCSRNVGD